Protein AF-A0A954JHW0-F1 (afdb_monomer)

Radius of gyration: 17.19 Å; Cα contacts (8 Å, |Δi|>4): 299; chains: 1; bounding box: 39×30×47 Å

Sequence (145 aa):
MSNDGGRVVCDEITRYRFERVPEGLRLRIDAEYRSDDRDFYFGDQEESGLAVRVASPIRVQGGNGTILNNRGERNGAEVWGKQADWFDYFGTID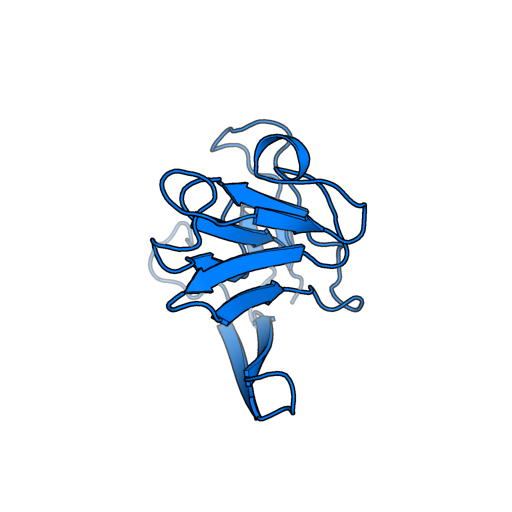GRQVGIMIAPDPNNPRPSWLHARDYGVVVTNPFPKQPREQREPYIKTRVKR

Mean predicted aligned error: 5.59 Å

Solvent-accessible surface area (backbone atoms only — not comparable to full-atom values): 8647 Å² total; per-residue (Å²): 131,51,98,78,79,77,59,88,69,60,52,77,52,75,47,80,45,81,42,85,50,99,92,47,79,46,77,48,77,48,78,46,78,48,28,98,85,44,65,45,64,46,71,40,53,84,81,37,72,52,70,50,72,60,61,66,57,37,8,47,53,90,34,62,21,45,38,40,35,77,83,72,37,49,38,30,90,58,36,43,76,35,72,56,69,29,38,35,44,29,23,54,57,96,90,37,81,48,68,51,74,52,61,70,65,88,85,47,99,43,83,35,33,29,42,43,41,38,82,24,43,38,25,47,14,58,56,71,80,61,97,55,103,58,90,69,85,54,57,67,50,73,45,76,92

Secondary structure (DSSP, 8-state):
--TTSSS---EEEEEEEEEEETTEEEEEEEEEEE-SS--EEEE--TT-SEEEE--GGG-TTTSS-EEEETT--BHHHHHTT-B-S-EEEEEEETTEEEEEEE---TTSSS--EEEEETTTEEEEE-SPPPSSS-SSSPPEEEE--

Foldseek 3Di:
DPPVPPDDQWDKDWDWDWDQDPVGIDIDIDIDIGDPPWKDKDQFDQQADDKDFDDQQQFLPNHFKWKAFPVRFIAQVGQAFAFGQKMWIWGDDPNDIDIDIDGDDPPQPAGWGWHGHSRGMIHTGSDDDDPDNDPPDGDIDMDGD

Structure (mmCIF, N/CA/C/O backbone):
data_AF-A0A954JHW0-F1
#
_entry.id   AF-A0A954JHW0-F1
#
loop_
_atom_site.group_PDB
_atom_site.id
_atom_site.type_symbol
_atom_site.label_atom_id
_atom_site.label_alt_id
_atom_site.label_comp_id
_atom_site.label_asym_id
_atom_site.label_entity_id
_atom_site.label_seq_id
_atom_site.pdbx_PDB_ins_code
_atom_site.Cartn_x
_atom_site.Cartn_y
_atom_site.Cartn_z
_atom_site.occupancy
_atom_site.B_iso_or_equiv
_atom_site.auth_seq_id
_atom_site.auth_comp_id
_atom_site.auth_asym_id
_atom_site.auth_atom_id
_atom_site.pdbx_PDB_model_num
ATOM 1 N N . MET A 1 1 ? 7.439 5.159 -21.232 1.00 52.12 1 MET A N 1
ATOM 2 C CA . MET A 1 1 ? 7.093 5.363 -22.655 1.00 52.12 1 MET A CA 1
ATOM 3 C C . MET A 1 1 ? 8.312 5.043 -23.490 1.00 52.12 1 MET A C 1
ATOM 5 O O . MET A 1 1 ? 9.415 5.343 -23.043 1.00 52.12 1 MET A O 1
ATOM 9 N N . SER A 1 2 ? 8.143 4.393 -24.640 1.00 58.66 2 SER A N 1
ATOM 10 C CA . SER A 1 2 ? 9.237 4.293 -25.600 1.00 58.66 2 SER A CA 1
ATOM 11 C C . SER A 1 2 ? 9.521 5.693 -26.157 1.00 58.66 2 SER A C 1
ATOM 13 O O . SER A 1 2 ? 8.598 6.486 -26.344 1.00 58.66 2 SER A O 1
ATOM 15 N N . ASN A 1 3 ? 10.790 6.026 -26.402 1.00 61.16 3 ASN A N 1
ATOM 16 C CA . ASN A 1 3 ? 11.165 7.337 -26.956 1.00 61.16 3 ASN A CA 1
ATOM 17 C C . ASN A 1 3 ? 10.574 7.588 -28.361 1.00 61.16 3 ASN A C 1
ATOM 19 O O . ASN A 1 3 ? 10.621 8.712 -28.846 1.00 61.16 3 ASN A O 1
ATOM 23 N N . ASP A 1 4 ? 10.028 6.552 -29.003 1.00 63.31 4 ASP A N 1
ATOM 24 C CA . ASP A 1 4 ? 9.418 6.572 -30.334 1.00 63.31 4 ASP A CA 1
ATOM 25 C C . ASP A 1 4 ? 7.872 6.527 -30.316 1.00 63.31 4 ASP A C 1
ATOM 27 O O . ASP A 1 4 ? 7.255 6.527 -31.377 1.00 63.31 4 ASP A O 1
ATOM 31 N N . GLY A 1 5 ? 7.229 6.497 -29.138 1.00 60.88 5 GLY A N 1
ATOM 32 C CA . GLY A 1 5 ? 5.777 6.671 -28.960 1.00 60.88 5 GLY A CA 1
ATOM 33 C C . GLY A 1 5 ? 4.858 5.572 -29.518 1.00 60.88 5 GLY A C 1
ATOM 34 O O . GLY A 1 5 ? 3.661 5.611 -29.247 1.00 60.88 5 GLY A O 1
ATOM 35 N N . GLY A 1 6 ? 5.381 4.597 -30.267 1.00 72.31 6 GLY A N 1
ATOM 36 C CA . GLY A 1 6 ? 4.578 3.571 -30.949 1.00 72.31 6 GLY A CA 1
ATOM 37 C C . GLY A 1 6 ? 4.941 2.125 -30.618 1.00 72.31 6 GLY A C 1
ATOM 38 O O . GLY A 1 6 ? 4.292 1.209 -31.119 1.00 72.31 6 GLY A O 1
ATOM 39 N N . ARG A 1 7 ? 5.975 1.889 -29.802 1.00 82.75 7 ARG A N 1
ATOM 40 C CA . ARG A 1 7 ? 6.479 0.538 -29.537 1.00 82.75 7 ARG A CA 1
ATOM 41 C C . ARG A 1 7 ? 6.036 0.020 -28.169 1.00 82.75 7 ARG A C 1
ATOM 43 O O . ARG A 1 7 ? 6.229 0.685 -27.152 1.00 82.75 7 ARG A O 1
ATOM 50 N N . VAL A 1 8 ? 5.519 -1.210 -28.145 1.00 88.44 8 VAL A N 1
ATOM 51 C CA . VAL A 1 8 ? 5.273 -1.960 -26.903 1.00 88.44 8 VAL A CA 1
ATOM 52 C C . VAL A 1 8 ? 6.591 -2.121 -26.138 1.00 88.44 8 VAL A C 1
ATOM 54 O O . VAL A 1 8 ? 7.609 -2.520 -26.707 1.00 88.44 8 VAL A O 1
ATOM 57 N N . VAL A 1 9 ? 6.583 -1.763 -24.852 1.00 89.19 9 VAL A N 1
ATOM 58 C CA . VAL A 1 9 ? 7.762 -1.846 -23.972 1.00 89.19 9 VAL A CA 1
ATOM 59 C C . VAL A 1 9 ? 7.809 -3.199 -23.260 1.00 89.19 9 VAL A C 1
ATOM 61 O O . VAL A 1 9 ? 8.843 -3.868 -23.268 1.00 89.19 9 VAL A O 1
ATOM 64 N N . CYS A 1 10 ? 6.684 -3.597 -22.670 1.00 92.12 10 CYS A N 1
ATOM 65 C CA . CYS A 1 10 ? 6.479 -4.868 -21.989 1.00 92.12 10 CYS A CA 1
ATOM 66 C C . CYS A 1 10 ? 4.988 -5.224 -22.010 1.00 92.12 10 CYS A C 1
ATOM 68 O O . CYS A 1 10 ? 4.145 -4.330 -22.124 1.00 92.12 10 CYS A O 1
ATOM 70 N N . ASP A 1 11 ? 4.688 -6.503 -21.831 1.00 93.00 11 ASP A N 1
ATOM 71 C CA . ASP A 1 11 ? 3.353 -6.994 -21.513 1.00 93.00 11 ASP A CA 1
ATOM 72 C C . ASP A 1 11 ? 3.189 -7.090 -19.995 1.00 93.00 11 ASP A C 1
ATOM 74 O O . ASP A 1 11 ? 4.122 -7.477 -19.282 1.00 93.00 11 ASP A O 1
ATOM 78 N N . GLU A 1 12 ? 1.992 -6.766 -19.512 1.00 93.50 12 GLU A N 1
ATOM 79 C CA . GLU A 1 12 ? 1.564 -7.025 -18.140 1.00 93.50 12 GLU A CA 1
ATOM 80 C C . GLU A 1 12 ? 0.497 -8.122 -18.142 1.00 93.50 12 GLU A C 1
ATOM 82 O O . GLU A 1 12 ? -0.505 -8.035 -18.854 1.00 93.50 12 GLU A O 1
ATOM 87 N N . ILE A 1 13 ? 0.695 -9.146 -17.313 1.00 94.75 13 ILE A N 1
ATOM 88 C CA . ILE A 1 13 ? -0.327 -10.142 -17.000 1.00 94.75 13 ILE A CA 1
ATOM 89 C C . ILE A 1 13 ? -0.669 -10.009 -15.522 1.00 94.75 13 ILE A C 1
ATOM 91 O O . ILE A 1 13 ? 0.106 -10.417 -14.656 1.00 94.75 13 ILE A O 1
ATOM 95 N N . THR A 1 14 ? -1.862 -9.492 -15.242 1.00 95.44 14 THR A N 1
ATOM 96 C CA . THR A 1 14 ? -2.378 -9.355 -13.876 1.00 95.44 14 THR A CA 1
ATOM 97 C C . THR A 1 14 ? -3.466 -10.387 -13.616 1.00 95.44 14 THR A C 1
ATOM 99 O O . THR A 1 14 ? -4.444 -10.494 -14.360 1.00 95.44 14 THR A O 1
ATOM 102 N N . ARG A 1 15 ? -3.317 -11.161 -12.543 1.00 96.94 15 ARG A N 1
ATOM 103 C CA . ARG A 1 15 ? -4.291 -12.164 -12.102 1.00 96.94 15 ARG A CA 1
ATOM 104 C C . ARG A 1 15 ? -4.933 -11.693 -10.806 1.00 96.94 15 ARG A C 1
ATOM 106 O O . ARG A 1 15 ? -4.240 -11.395 -9.840 1.00 96.94 15 ARG A O 1
ATOM 113 N N . TYR A 1 16 ? -6.262 -11.669 -10.787 1.00 96.25 16 TYR A N 1
ATOM 114 C CA . TYR A 1 16 ? -7.055 -11.322 -9.611 1.00 96.25 16 TYR A CA 1
ATOM 115 C C . TYR A 1 16 ? -7.788 -12.560 -9.112 1.00 96.25 16 TYR A C 1
ATOM 117 O O 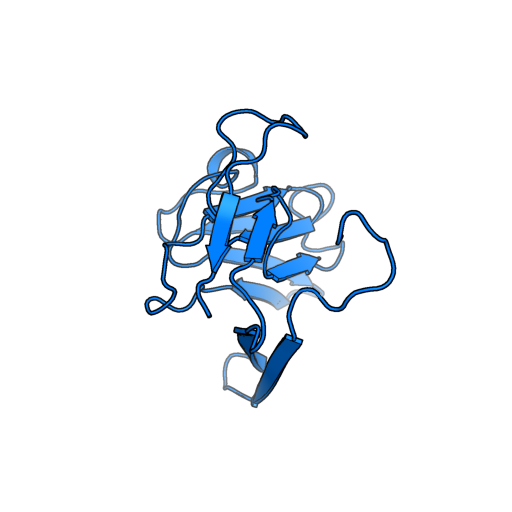. TYR A 1 16 ? -8.484 -13.230 -9.878 1.00 96.25 16 TYR A O 1
ATOM 125 N N . ARG A 1 17 ? -7.666 -12.855 -7.820 1.00 97.50 17 ARG A N 1
ATOM 126 C CA . ARG A 1 17 ? -8.399 -13.941 -7.168 1.00 97.50 17 ARG A CA 1
ATOM 127 C C . ARG A 1 17 ? -9.182 -13.399 -5.985 1.00 97.50 17 ARG A C 1
ATOM 129 O O . ARG A 1 17 ? -8.605 -12.816 -5.073 1.00 97.50 17 ARG A O 1
ATOM 136 N N . PHE A 1 18 ? -10.484 -13.653 -6.003 1.00 96.94 18 PHE A N 1
ATOM 137 C CA . PHE A 1 18 ? -11.425 -13.250 -4.967 1.00 96.94 18 PHE A CA 1
ATOM 138 C C . PHE A 1 18 ? -11.861 -14.480 -4.177 1.00 96.94 18 PHE A C 1
ATOM 140 O O . PHE A 1 18 ? -12.378 -15.439 -4.750 1.00 96.94 18 PHE A O 1
ATOM 147 N N . GLU A 1 19 ? -11.654 -14.459 -2.866 1.00 97.88 19 GLU A N 1
ATOM 148 C CA . GLU A 1 19 ? -11.989 -15.566 -1.971 1.00 97.88 19 GLU A CA 1
ATOM 149 C C . GLU A 1 19 ? -12.775 -15.030 -0.777 1.00 97.88 19 GLU A C 1
ATOM 151 O O . GLU A 1 19 ? -12.330 -14.112 -0.085 1.00 97.88 19 GLU A O 1
ATOM 156 N N . ARG A 1 20 ? -13.948 -15.610 -0.506 1.00 97.31 20 ARG A N 1
ATOM 157 C CA . ARG A 1 20 ? -14.668 -15.324 0.735 1.00 97.31 20 ARG A CA 1
ATOM 158 C C . ARG A 1 20 ? -13.995 -16.078 1.876 1.00 97.31 20 ARG A C 1
ATOM 160 O O . ARG A 1 20 ? -13.803 -17.287 1.786 1.00 97.31 20 ARG A O 1
ATOM 167 N N . VAL A 1 21 ? -13.669 -15.367 2.944 1.00 96.00 21 VAL A N 1
ATOM 168 C CA . VAL A 1 21 ? -13.068 -15.906 4.170 1.00 96.00 21 VAL A CA 1
ATOM 169 C C . VAL A 1 21 ? -13.924 -15.482 5.370 1.00 96.00 21 VAL A C 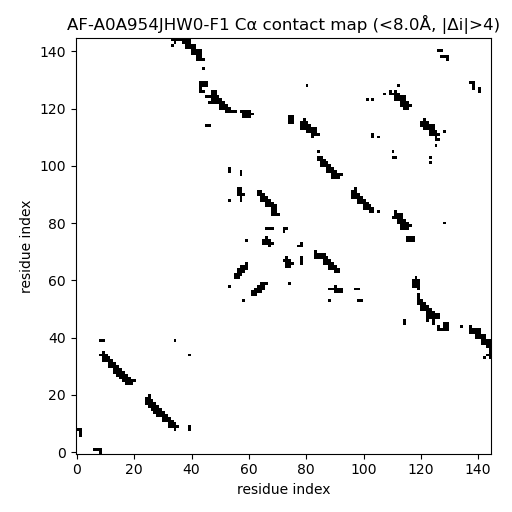1
ATOM 171 O O . VAL A 1 21 ? -14.748 -14.576 5.213 1.00 96.00 21 VAL A O 1
ATOM 174 N N . PRO A 1 22 ? -13.810 -16.124 6.546 1.00 94.88 22 PRO A N 1
ATOM 175 C CA . PRO A 1 22 ? -14.635 -15.768 7.705 1.00 94.88 22 PRO A CA 1
ATOM 176 C C . PRO A 1 22 ? -14.565 -14.278 8.075 1.00 94.88 22 PRO A C 1
ATOM 178 O O . PRO A 1 22 ? -15.573 -13.693 8.464 1.00 94.88 22 PRO A O 1
ATOM 181 N N . GLU A 1 23 ? -13.404 -13.656 7.880 1.00 90.31 23 GLU A N 1
ATOM 182 C CA . GLU A 1 23 ? -13.118 -12.261 8.223 1.00 90.31 23 GLU A CA 1
ATOM 183 C C . GLU A 1 23 ? -13.548 -11.260 7.134 1.00 90.31 23 GLU A C 1
ATOM 185 O O . GLU A 1 23 ? -13.527 -10.055 7.369 1.00 90.31 23 GLU A O 1
ATOM 190 N N . GLY A 1 24 ? -13.944 -11.724 5.939 1.00 94.12 24 GLY A N 1
ATOM 191 C CA . GLY A 1 24 ? -14.359 -10.848 4.841 1.00 94.12 24 GLY A CA 1
ATOM 192 C C . GLY A 1 24 ? -14.026 -11.375 3.444 1.00 94.12 24 GLY A C 1
ATOM 193 O O . GLY A 1 24 ? -14.254 -12.540 3.115 1.00 94.12 24 GLY A O 1
ATOM 194 N N . LEU A 1 25 ? -13.525 -10.485 2.586 1.00 96.19 25 LEU A N 1
ATOM 195 C CA . LEU A 1 25 ? -13.106 -10.797 1.221 1.00 96.19 25 LEU A CA 1
ATOM 196 C C . LEU A 1 25 ? -11.586 -10.702 1.127 1.00 96.19 25 LEU A C 1
ATOM 198 O O . LEU A 1 25 ? -11.007 -9.649 1.380 1.00 96.19 25 LEU A O 1
ATOM 202 N N . ARG A 1 26 ? -10.946 -11.793 0.721 1.00 96.38 26 ARG A N 1
ATOM 203 C CA . ARG A 1 26 ? -9.524 -11.818 0.402 1.00 96.38 26 ARG A CA 1
ATOM 204 C C . ARG A 1 26 ? -9.352 -11.618 -1.096 1.00 96.38 26 ARG A C 1
ATOM 206 O O . ARG A 1 26 ? -9.879 -12.396 -1.890 1.00 96.38 26 ARG A O 1
ATOM 213 N N . LEU A 1 27 ? -8.605 -10.583 -1.464 1.00 95.38 27 LEU A N 1
ATOM 214 C CA . LEU A 1 27 ? -8.180 -10.319 -2.833 1.00 95.38 27 LEU A CA 1
ATOM 215 C C . LEU A 1 27 ? -6.685 -10.616 -2.945 1.00 95.38 27 LEU A C 1
ATOM 217 O O . LEU A 1 27 ? -5.885 -9.987 -2.259 1.00 95.38 27 LEU A O 1
ATOM 221 N N . ARG A 1 28 ? -6.310 -11.566 -3.804 1.00 95.38 28 ARG A N 1
ATOM 222 C CA . ARG A 1 28 ? -4.916 -11.758 -4.228 1.00 95.38 28 ARG A CA 1
ATOM 223 C C . ARG A 1 28 ? -4.724 -11.148 -5.609 1.00 95.38 28 ARG A C 1
ATOM 225 O O . ARG A 1 28 ? -5.577 -11.339 -6.479 1.00 95.38 28 ARG A O 1
ATOM 232 N N . ILE A 1 29 ? -3.627 -10.417 -5.778 1.00 94.38 29 ILE A N 1
ATOM 233 C CA . ILE A 1 29 ? -3.248 -9.757 -7.026 1.00 94.38 29 ILE A CA 1
ATOM 234 C C . ILE A 1 29 ? -1.822 -10.186 -7.347 1.00 94.38 29 ILE A C 1
ATOM 236 O O . ILE A 1 29 ? -0.909 -9.865 -6.592 1.00 94.38 29 ILE A O 1
ATOM 240 N N . ASP A 1 30 ? -1.649 -10.873 -8.471 1.00 94.50 30 ASP A N 1
ATOM 241 C CA . ASP A 1 30 ? -0.344 -11.279 -8.988 1.00 94.50 30 ASP A CA 1
ATOM 242 C C . ASP A 1 30 ? -0.105 -10.552 -10.313 1.00 94.50 30 ASP A C 1
ATOM 244 O O . ASP A 1 30 ? -0.843 -10.780 -11.274 1.00 94.50 30 ASP A O 1
ATOM 248 N N . ALA A 1 31 ? 0.897 -9.674 -10.367 1.00 92.62 31 ALA A N 1
ATOM 249 C CA . ALA A 1 31 ? 1.257 -8.921 -11.568 1.00 92.62 31 ALA A CA 1
ATOM 250 C C . ALA A 1 31 ? 2.624 -9.372 -12.095 1.00 92.62 31 ALA A C 1
ATOM 252 O O . ALA A 1 31 ? 3.623 -9.350 -11.375 1.00 92.62 31 ALA A O 1
ATOM 253 N N . GLU A 1 32 ? 2.664 -9.776 -13.360 1.00 92.06 32 GLU A N 1
ATOM 254 C CA . GLU A 1 32 ? 3.871 -10.196 -14.068 1.00 92.06 32 GLU A CA 1
ATOM 255 C C . GLU A 1 32 ? 4.137 -9.229 -15.222 1.00 92.06 32 GLU A C 1
ATOM 257 O O . GLU A 1 32 ? 3.268 -9.027 -16.069 1.00 92.06 32 GLU A O 1
ATOM 262 N N . TYR A 1 33 ? 5.344 -8.663 -15.270 1.00 91.62 33 TYR A N 1
ATOM 263 C CA . TYR A 1 33 ? 5.789 -7.787 -16.353 1.00 91.62 33 TYR A CA 1
ATOM 264 C C . TYR A 1 33 ? 6.917 -8.461 -17.122 1.00 91.62 33 TYR A C 1
ATOM 266 O O . TYR A 1 33 ? 7.936 -8.820 -16.527 1.00 91.62 33 TYR A O 1
ATOM 274 N N . ARG A 1 34 ? 6.773 -8.597 -18.440 1.00 92.50 34 ARG A N 1
ATOM 275 C CA . ARG A 1 34 ? 7.767 -9.278 -19.282 1.00 92.50 34 ARG A CA 1
ATOM 276 C C . ARG A 1 34 ? 7.915 -8.631 -20.650 1.00 92.50 34 ARG A C 1
ATOM 278 O O . ARG A 1 34 ? 7.022 -7.934 -21.119 1.00 92.50 34 ARG A O 1
ATOM 285 N N . SER A 1 35 ? 9.046 -8.872 -21.299 1.00 92.44 35 SER A N 1
ATOM 286 C CA . SER A 1 35 ? 9.289 -8.427 -22.669 1.00 92.44 35 SER A CA 1
ATOM 287 C C . SER A 1 35 ? 10.105 -9.477 -23.404 1.00 92.44 35 SER A C 1
ATOM 289 O O . SER A 1 35 ? 11.228 -9.774 -23.008 1.00 92.44 35 SER A O 1
ATOM 291 N N . ASP A 1 36 ? 9.558 -10.010 -24.493 1.00 88.44 36 ASP A N 1
ATOM 292 C CA . ASP A 1 36 ? 10.239 -11.009 -25.324 1.00 88.44 36 ASP A CA 1
ATOM 293 C C . ASP A 1 36 ? 11.259 -10.382 -26.286 1.00 88.44 36 ASP A C 1
ATOM 295 O O . ASP A 1 36 ? 11.972 -11.091 -26.990 1.00 88.44 36 ASP A O 1
ATOM 299 N N . ASP A 1 37 ? 11.359 -9.056 -26.328 1.00 87.38 37 ASP A N 1
ATOM 300 C CA . ASP A 1 37 ? 12.201 -8.346 -27.290 1.00 87.38 37 ASP A CA 1
ATOM 301 C C . ASP A 1 37 ? 13.494 -7.818 -26.669 1.00 87.38 37 ASP A C 1
ATOM 303 O O . ASP A 1 37 ? 14.537 -7.777 -27.328 1.00 87.38 37 ASP A O 1
ATOM 307 N N . ARG A 1 38 ? 13.422 -7.314 -25.432 1.00 86.75 38 ARG A N 1
ATOM 308 C CA . ARG A 1 38 ? 14.487 -6.510 -24.824 1.00 86.75 38 ARG A CA 1
ATOM 309 C C . ARG A 1 38 ? 14.301 -6.340 -23.327 1.00 86.75 38 ARG A C 1
ATOM 311 O O . ARG A 1 38 ? 13.189 -6.354 -22.817 1.00 86.75 38 ARG A O 1
ATOM 318 N N . ASP A 1 39 ? 15.399 -6.016 -22.662 1.00 91.69 39 ASP A N 1
ATOM 319 C CA . ASP A 1 39 ? 15.345 -5.452 -21.322 1.00 91.69 39 ASP A CA 1
ATOM 320 C C . ASP A 1 39 ? 14.572 -4.127 -21.315 1.00 91.69 39 ASP A C 1
ATOM 322 O O . ASP A 1 39 ? 14.670 -3.309 -22.238 1.00 91.69 39 ASP A O 1
ATOM 326 N N . PHE A 1 40 ? 13.876 -3.874 -20.215 1.00 90.56 40 PHE A N 1
ATOM 327 C CA . PHE A 1 40 ? 13.200 -2.611 -19.954 1.00 90.56 40 PHE A CA 1
ATOM 328 C C . PHE A 1 40 ? 13.421 -2.184 -18.504 1.00 90.56 40 PHE A C 1
ATOM 330 O O . PHE A 1 40 ? 14.116 -2.851 -17.734 1.00 90.56 40 PHE A O 1
ATOM 337 N N . TYR A 1 41 ? 12.890 -1.024 -18.129 1.00 88.06 41 TYR A N 1
ATOM 338 C CA . TYR A 1 41 ? 12.931 -0.585 -16.745 1.00 88.06 41 TYR A CA 1
ATOM 339 C C . TYR A 1 41 ? 11.687 0.202 -16.356 1.00 88.06 41 TYR A C 1
ATOM 341 O O . TYR A 1 41 ? 11.110 0.916 -17.178 1.00 88.06 41 TYR A O 1
ATOM 349 N N . PHE A 1 42 ? 11.335 0.118 -15.078 1.00 85.75 42 PHE A N 1
ATOM 350 C CA . PHE A 1 42 ? 10.428 1.064 -14.443 1.00 85.75 42 PHE A CA 1
ATOM 351 C C . PHE A 1 42 ? 11.223 2.270 -13.946 1.00 85.75 42 PHE A C 1
ATOM 353 O O . PHE A 1 42 ? 12.324 2.120 -13.411 1.00 85.75 42 PHE A O 1
ATOM 360 N N . GLY A 1 43 ? 10.695 3.471 -14.191 1.00 79.94 43 GLY A N 1
ATOM 361 C CA . GLY A 1 43 ? 11.132 4.672 -13.488 1.00 79.94 43 GLY A CA 1
ATOM 362 C C . GLY A 1 43 ? 10.357 4.731 -12.184 1.00 79.94 43 GLY A C 1
ATOM 363 O O . GLY A 1 43 ? 9.150 4.955 -12.219 1.00 79.94 43 GLY A O 1
ATOM 364 N N . ASP A 1 44 ? 11.023 4.452 -11.070 1.00 70.50 44 ASP A N 1
ATOM 365 C CA . ASP A 1 44 ? 10.334 4.198 -9.807 1.00 70.50 44 ASP A CA 1
ATOM 366 C C . ASP A 1 44 ? 9.651 5.492 -9.308 1.00 70.50 44 ASP A C 1
ATOM 368 O O . ASP A 1 44 ? 10.304 6.526 -9.159 1.00 70.50 44 ASP A O 1
ATOM 372 N N . GLN A 1 45 ? 8.338 5.467 -9.067 1.00 72.50 45 GLN A N 1
ATOM 373 C CA . GLN A 1 45 ? 7.569 6.607 -8.531 1.00 72.50 45 GLN A CA 1
ATOM 374 C C . GLN A 1 45 ? 6.908 6.240 -7.209 1.00 72.50 45 GLN A C 1
ATOM 376 O O . GLN A 1 45 ? 6.712 5.055 -6.947 1.00 72.50 45 GLN A O 1
ATOM 381 N N . GLU A 1 46 ? 6.533 7.237 -6.399 1.00 68.31 46 GLU A N 1
ATOM 382 C CA . GLU A 1 46 ? 5.949 6.996 -5.074 1.00 68.31 46 GLU A CA 1
ATOM 383 C C . GLU A 1 46 ? 4.665 6.157 -5.133 1.00 68.31 46 GLU A C 1
ATOM 385 O O . GLU A 1 46 ? 4.518 5.223 -4.345 1.00 68.31 46 GLU A O 1
ATOM 390 N N . GLU A 1 47 ? 3.800 6.395 -6.124 1.00 71.06 47 GLU A N 1
ATOM 391 C CA . GLU A 1 47 ? 2.522 5.686 -6.272 1.00 71.06 47 GLU A CA 1
ATOM 392 C C . GLU A 1 47 ? 2.575 4.427 -7.163 1.00 71.06 47 GLU A C 1
ATOM 394 O O . GLU A 1 47 ? 1.569 4.039 -7.757 1.00 71.06 47 GLU A O 1
ATOM 399 N N . SER A 1 48 ? 3.735 3.777 -7.289 1.00 77.69 48 SER A N 1
ATOM 400 C CA . SER A 1 48 ? 3.856 2.543 -8.084 1.00 77.69 48 SER A CA 1
ATOM 401 C C . SER A 1 48 ? 3.393 1.311 -7.291 1.00 77.69 48 SER A C 1
ATOM 403 O O . SER A 1 48 ? 3.557 1.258 -6.075 1.00 77.69 48 SER A O 1
ATOM 405 N N . GLY A 1 49 ? 2.845 0.295 -7.966 1.00 84.31 49 GLY A N 1
ATOM 406 C CA . GLY A 1 49 ? 2.346 -0.930 -7.326 1.00 84.31 49 GLY A CA 1
ATOM 407 C C . GLY A 1 49 ? 0.843 -0.895 -7.032 1.00 84.31 49 GLY A C 1
ATOM 408 O O . GLY A 1 49 ? 0.054 -0.476 -7.877 1.00 84.31 49 GLY A O 1
ATOM 409 N N . LEU A 1 50 ? 0.434 -1.368 -5.850 1.00 89.06 50 LEU A N 1
ATOM 410 C CA . LEU A 1 50 ? -0.979 -1.418 -5.456 1.00 89.06 50 LEU A CA 1
ATOM 411 C C . LEU A 1 50 ? -1.361 -0.162 -4.675 1.00 89.06 50 LEU A C 1
ATOM 413 O O . LEU A 1 50 ? -0.911 0.011 -3.546 1.00 89.06 50 LEU A O 1
ATOM 417 N N . ALA A 1 51 ? -2.244 0.660 -5.241 1.00 89.62 51 ALA A N 1
ATOM 418 C CA . ALA A 1 51 ? -2.836 1.814 -4.572 1.00 89.62 51 ALA A CA 1
ATOM 419 C C . ALA A 1 51 ? -4.319 1.570 -4.263 1.00 89.62 51 ALA A C 1
ATOM 421 O O . ALA A 1 51 ? -5.100 1.213 -5.147 1.00 89.62 51 ALA A O 1
ATOM 422 N N . VAL A 1 52 ? -4.725 1.805 -3.016 1.00 91.44 52 VAL A N 1
ATOM 423 C CA . VAL A 1 52 ? -6.115 1.676 -2.566 1.00 91.44 52 VAL A CA 1
ATOM 424 C C . VAL A 1 52 ? -6.573 2.959 -1.880 1.00 91.44 52 VAL A C 1
ATOM 426 O O . VAL A 1 52 ? -5.806 3.647 -1.200 1.00 91.44 52 VAL A O 1
ATOM 429 N N . ARG A 1 53 ? -7.858 3.281 -2.055 1.00 93.81 53 ARG A N 1
ATOM 430 C CA . ARG A 1 53 ? -8.545 4.321 -1.291 1.00 93.81 53 ARG A CA 1
ATOM 431 C C . ARG A 1 53 ? -9.590 3.722 -0.369 1.00 93.81 53 ARG A C 1
ATOM 433 O O . ARG A 1 53 ? -10.394 2.897 -0.793 1.00 93.81 53 ARG A O 1
ATOM 440 N N . VAL A 1 54 ? -9.610 4.202 0.869 1.00 95.56 54 VAL A N 1
ATOM 441 C CA . VAL A 1 54 ? -10.642 3.845 1.845 1.00 95.56 54 VAL A CA 1
ATOM 442 C C . VAL A 1 54 ? -11.844 4.786 1.765 1.00 95.56 54 VAL A C 1
ATOM 444 O O . VAL A 1 54 ? -11.748 5.929 1.295 1.00 95.56 54 VAL A O 1
ATOM 447 N N . ALA A 1 55 ? -12.992 4.305 2.244 1.00 95.94 55 ALA A N 1
ATOM 448 C CA . ALA A 1 55 ? -14.207 5.104 2.345 1.00 95.94 55 ALA A CA 1
ATOM 449 C C . ALA A 1 55 ? -14.000 6.315 3.273 1.00 95.94 55 ALA A C 1
ATOM 451 O O . ALA A 1 55 ? -13.297 6.226 4.278 1.00 95.94 55 ALA A O 1
ATOM 452 N N . SER A 1 56 ? -14.638 7.447 2.955 1.00 97.12 56 SER A N 1
ATOM 453 C CA . SER A 1 56 ? -14.474 8.703 3.706 1.00 97.12 56 SER A CA 1
ATOM 454 C C . SER A 1 56 ? -14.662 8.583 5.227 1.00 97.12 56 SER A C 1
ATOM 456 O O . SER A 1 56 ? -13.834 9.149 5.937 1.00 97.12 56 SER A O 1
ATOM 458 N N . PRO A 1 57 ? -15.662 7.838 5.751 1.00 97.62 57 PRO A N 1
ATOM 459 C CA . PRO A 1 57 ? -15.872 7.733 7.198 1.00 97.62 57 PRO A CA 1
ATOM 460 C C . PRO A 1 57 ? -14.702 7.109 7.966 1.00 97.62 57 PRO A C 1
ATOM 462 O O . PRO A 1 57 ? -14.507 7.433 9.132 1.00 97.62 57 PRO A O 1
ATOM 465 N N . ILE A 1 58 ? -13.912 6.251 7.313 1.00 97.75 58 ILE A N 1
ATOM 466 C CA . ILE A 1 58 ? -12.776 5.551 7.931 1.00 97.75 58 ILE A CA 1
ATOM 467 C C . ILE A 1 58 ? -11.427 6.153 7.540 1.00 97.75 58 ILE A C 1
ATOM 469 O O . ILE A 1 58 ? -10.401 5.499 7.674 1.00 97.75 58 ILE A O 1
ATOM 473 N N . ARG A 1 59 ? -11.398 7.392 7.043 1.00 97.94 59 ARG A N 1
ATOM 474 C CA . ARG A 1 59 ? -10.140 8.134 6.903 1.00 97.94 59 ARG A CA 1
ATOM 475 C C . ARG A 1 59 ? -9.634 8.560 8.280 1.00 97.94 59 ARG A C 1
ATOM 477 O O . ARG A 1 59 ? -10.438 8.847 9.163 1.00 97.94 59 ARG A O 1
ATOM 484 N N . VAL A 1 60 ? -8.318 8.661 8.446 1.00 97.62 60 VAL A N 1
ATOM 485 C CA . VAL A 1 60 ? -7.697 9.303 9.616 1.00 97.62 60 VAL A CA 1
ATOM 486 C C . VAL A 1 60 ? -8.098 10.778 9.643 1.00 97.62 60 VAL A C 1
ATOM 488 O O . VAL A 1 60 ? -8.635 11.276 10.628 1.00 97.62 60 VAL A O 1
ATOM 491 N N . GLN A 1 61 ? -7.900 11.484 8.528 1.00 97.56 61 GLN A N 1
ATOM 492 C CA . GLN A 1 61 ? -8.301 12.877 8.395 1.00 97.56 61 GLN A CA 1
ATOM 493 C C . GLN A 1 61 ? -9.783 12.976 8.020 1.00 97.56 61 GLN A C 1
ATOM 495 O O . GLN A 1 61 ? -10.192 12.560 6.934 1.00 97.56 61 GLN A O 1
ATOM 500 N N . GLY A 1 62 ? -10.576 13.594 8.897 1.00 96.38 62 GLY A N 1
ATOM 501 C CA . GLY A 1 62 ? -12.000 13.860 8.657 1.00 96.38 62 GLY A CA 1
ATOM 502 C C . GLY A 1 62 ? -12.916 12.644 8.826 1.00 96.38 62 GLY A C 1
ATOM 503 O O . GLY A 1 62 ? -14.094 12.732 8.490 1.00 96.38 62 GLY A O 1
ATOM 504 N N . GLY A 1 63 ? -12.390 11.532 9.337 1.00 97.19 63 GLY A N 1
ATOM 505 C CA . GLY A 1 63 ? -13.147 10.338 9.698 1.00 97.19 63 GLY A CA 1
ATOM 506 C C . GLY A 1 63 ? -12.769 9.842 11.093 1.00 97.19 63 GLY A C 1
ATOM 507 O O . GLY A 1 63 ? -12.259 10.596 11.920 1.00 97.19 63 GLY A O 1
ATOM 508 N N . ASN A 1 64 ? -13.035 8.564 11.353 1.00 97.94 64 ASN A N 1
ATOM 509 C CA . ASN A 1 64 ? -12.691 7.870 12.600 1.00 97.94 64 ASN A CA 1
ATOM 510 C C . ASN A 1 64 ? -11.632 6.771 12.395 1.00 97.94 64 ASN A C 1
ATOM 512 O O . ASN A 1 64 ? -11.537 5.833 13.187 1.00 97.94 64 ASN A O 1
ATOM 516 N N . GLY A 1 65 ? -10.885 6.860 11.294 1.00 97.75 65 GLY A N 1
ATOM 517 C CA . GLY A 1 65 ? -9.946 5.836 10.869 1.00 97.75 65 GLY A CA 1
ATOM 518 C C . GLY A 1 65 ? -8.622 5.838 11.619 1.00 97.75 65 GLY A C 1
ATOM 519 O O . GLY A 1 65 ? -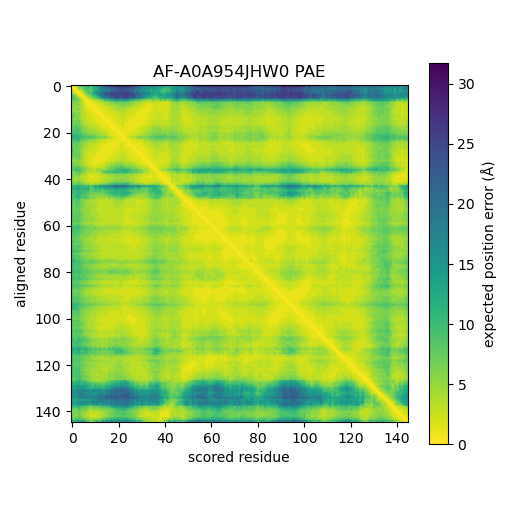8.238 6.798 12.285 1.00 97.75 65 GLY A O 1
ATOM 520 N N . THR A 1 66 ? -7.880 4.754 11.458 1.00 97.75 66 THR A N 1
ATOM 521 C CA . THR A 1 66 ? -6.507 4.582 11.927 1.00 97.75 66 THR A CA 1
ATOM 522 C C . THR A 1 66 ? -5.745 3.727 10.925 1.00 97.75 66 THR A C 1
ATOM 524 O O . THR A 1 66 ? -6.286 2.756 10.397 1.00 97.75 66 THR A O 1
ATOM 527 N N . ILE A 1 67 ? -4.481 4.077 10.685 1.00 96.50 67 ILE A N 1
ATOM 528 C CA . ILE A 1 67 ? -3.532 3.213 9.976 1.00 96.50 67 ILE A CA 1
ATOM 529 C C . ILE A 1 67 ? -2.609 2.579 11.018 1.00 96.50 67 ILE A C 1
ATOM 531 O O . ILE A 1 67 ? -2.134 3.281 11.912 1.00 96.50 67 ILE A O 1
ATOM 535 N N . LEU A 1 68 ? -2.342 1.282 10.896 1.00 96.31 68 LEU A N 1
ATOM 536 C CA . LEU A 1 68 ? -1.409 0.530 11.737 1.00 96.31 68 LEU A CA 1
ATOM 537 C C . LEU A 1 68 ? -0.567 -0.401 10.864 1.00 96.31 68 LEU A C 1
ATOM 539 O O . LEU A 1 68 ? -1.097 -0.986 9.926 1.00 96.31 68 LEU A O 1
ATOM 543 N N . ASN A 1 69 ? 0.712 -0.586 11.179 1.00 94.69 69 ASN A N 1
ATOM 544 C CA . ASN A 1 69 ? 1.542 -1.599 10.526 1.00 94.69 69 ASN A CA 1
ATOM 545 C C . ASN A 1 69 ? 2.086 -2.655 11.499 1.00 94.69 69 ASN A C 1
ATOM 547 O O . ASN A 1 69 ? 1.946 -2.541 12.720 1.00 94.69 69 ASN A O 1
ATOM 551 N N . ASN A 1 70 ? 2.755 -3.670 10.949 1.00 94.44 70 ASN A N 1
ATOM 552 C CA . ASN A 1 70 ? 3.372 -4.762 11.712 1.00 94.44 70 ASN A CA 1
ATOM 553 C C . ASN A 1 70 ? 4.415 -4.314 12.751 1.00 94.44 70 ASN A C 1
ATOM 555 O O . ASN A 1 70 ? 4.752 -5.084 13.647 1.00 94.44 70 ASN A O 1
ATOM 559 N N . ARG A 1 71 ? 4.925 -3.083 12.648 1.00 94.38 71 ARG A N 1
ATOM 560 C CA . ARG A 1 71 ? 5.935 -2.503 13.546 1.00 94.38 71 ARG A CA 1
ATOM 561 C C . ARG A 1 71 ? 5.312 -1.654 14.658 1.00 94.38 71 ARG A C 1
ATOM 563 O O . ARG A 1 71 ? 6.043 -1.093 15.468 1.00 94.38 71 ARG A O 1
ATOM 570 N N . GLY A 1 72 ? 3.981 -1.563 14.707 1.00 95.44 72 GLY A N 1
ATOM 571 C CA . GLY A 1 72 ? 3.244 -0.758 15.682 1.00 95.44 72 GLY A CA 1
ATOM 572 C C . GLY A 1 72 ? 3.163 0.731 15.341 1.00 95.44 72 GLY A C 1
ATOM 573 O O . GLY A 1 72 ? 2.634 1.497 16.142 1.00 95.44 72 GLY A O 1
ATOM 574 N N . GLU A 1 73 ? 3.660 1.137 14.170 1.00 95.31 73 GLU A N 1
ATOM 575 C CA . GLU A 1 73 ? 3.654 2.527 13.707 1.00 95.31 73 GLU A CA 1
ATOM 576 C C . GLU A 1 73 ? 2.242 2.917 13.250 1.00 95.31 73 GLU A C 1
ATOM 578 O O . GLU A 1 73 ? 1.520 2.104 12.660 1.00 95.31 73 GLU A O 1
ATOM 583 N N . ARG A 1 74 ? 1.839 4.159 13.530 1.00 95.88 74 ARG A N 1
ATOM 584 C CA . ARG A 1 74 ? 0.468 4.644 13.345 1.00 95.88 74 ARG A CA 1
ATOM 585 C C . ARG A 1 74 ? 0.365 5.871 12.448 1.00 95.88 74 ARG A C 1
ATOM 587 O O . ARG A 1 74 ? 1.112 6.837 12.587 1.00 95.88 74 ARG A O 1
ATOM 594 N N . ASN A 1 75 ? -0.668 5.868 11.603 1.00 95.06 75 ASN A N 1
ATOM 595 C CA . ASN A 1 75 ? -1.060 6.985 10.732 1.00 95.06 75 ASN A CA 1
ATOM 596 C C . ASN A 1 75 ? 0.060 7.453 9.779 1.00 95.06 75 ASN A C 1
ATOM 598 O O . ASN A 1 75 ? 1.151 6.887 9.718 1.00 95.06 75 ASN A O 1
ATOM 602 N N . GLY A 1 76 ? -0.218 8.470 8.965 1.00 90.56 76 GLY A N 1
ATOM 603 C CA . GLY A 1 76 ? 0.683 8.935 7.914 1.00 90.56 76 GLY A CA 1
ATOM 604 C C . GLY A 1 76 ? 2.044 9.389 8.439 1.00 90.56 76 GLY A C 1
ATOM 605 O O . GLY A 1 76 ? 3.059 9.083 7.820 1.00 90.56 76 GLY A O 1
ATOM 606 N N . ALA A 1 77 ? 2.079 10.058 9.595 1.00 90.88 77 ALA A N 1
ATOM 607 C CA . ALA A 1 77 ? 3.315 10.583 10.176 1.00 90.88 77 ALA A CA 1
ATOM 608 C C . ALA A 1 77 ? 4.343 9.489 10.502 1.00 90.88 77 ALA A C 1
ATOM 610 O O . ALA A 1 77 ? 5.538 9.686 10.282 1.00 90.88 77 ALA A O 1
ATOM 611 N N . GLU A 1 78 ? 3.897 8.333 11.002 1.00 92.88 78 GLU A N 1
ATOM 612 C CA . GLU A 1 78 ? 4.811 7.254 11.371 1.00 92.88 78 GLU A CA 1
ATOM 613 C C . GLU A 1 78 ? 4.953 6.195 10.282 1.00 92.88 78 GLU A C 1
ATOM 615 O O . GLU A 1 78 ? 5.996 5.555 10.233 1.00 92.88 78 GLU A O 1
ATOM 620 N N . VAL A 1 79 ? 3.956 5.996 9.417 1.00 88.69 79 VAL A N 1
ATOM 621 C CA . VAL A 1 79 ? 3.972 4.923 8.406 1.00 88.69 79 VAL A CA 1
ATOM 622 C C . VAL A 1 79 ? 4.592 5.377 7.082 1.00 88.69 79 VAL A C 1
ATOM 624 O O . VAL A 1 79 ? 5.126 4.551 6.338 1.00 88.69 79 VAL A O 1
ATOM 627 N N . TRP A 1 80 ? 4.540 6.671 6.750 1.00 87.94 80 TRP A N 1
ATOM 628 C CA . TRP A 1 80 ? 4.929 7.124 5.417 1.00 87.94 80 TRP A CA 1
ATOM 629 C C . TRP A 1 80 ? 6.393 6.834 5.079 1.00 87.94 80 TRP A C 1
ATOM 631 O O . TRP A 1 80 ? 7.326 7.236 5.775 1.00 87.94 80 TRP A O 1
ATOM 641 N N . GLY A 1 81 ? 6.592 6.182 3.933 1.00 82.56 81 GLY A N 1
ATOM 642 C CA . GLY A 1 81 ? 7.903 5.962 3.352 1.00 82.56 81 GLY A CA 1
ATOM 643 C C . GLY A 1 81 ? 8.719 4.877 4.047 1.00 82.56 81 GLY A C 1
ATOM 644 O O . GLY A 1 81 ? 9.922 4.814 3.780 1.00 82.56 81 GLY A O 1
ATOM 645 N N . LYS A 1 82 ? 8.103 4.077 4.928 1.00 85.00 82 LYS A N 1
ATOM 646 C CA . LYS A 1 82 ? 8.739 2.986 5.673 1.00 85.00 82 LYS A CA 1
ATOM 647 C C . LYS A 1 82 ? 8.373 1.619 5.099 1.00 85.00 82 LYS A C 1
ATOM 649 O O . LYS A 1 82 ? 7.327 1.447 4.479 1.00 85.00 82 LYS A O 1
ATOM 654 N N . GLN A 1 83 ? 9.254 0.648 5.311 1.00 89.19 83 GLN A N 1
ATOM 655 C CA . GLN A 1 83 ? 8.992 -0.757 5.001 1.00 89.19 83 GLN A CA 1
ATOM 656 C C . GLN A 1 83 ? 8.220 -1.418 6.142 1.00 89.19 83 GLN A C 1
ATOM 658 O O . GLN A 1 83 ? 8.484 -1.148 7.316 1.00 89.19 83 GLN A O 1
ATOM 663 N N . ALA A 1 84 ? 7.283 -2.283 5.776 1.00 89.25 84 ALA A N 1
ATOM 664 C CA . ALA A 1 84 ? 6.464 -3.059 6.692 1.00 89.25 84 ALA A CA 1
ATOM 665 C C . ALA A 1 84 ? 5.903 -4.288 5.966 1.00 89.25 84 ALA A C 1
ATOM 667 O O . ALA A 1 84 ? 5.627 -4.230 4.766 1.00 89.25 84 ALA A O 1
ATOM 668 N N . ASP A 1 85 ? 5.713 -5.379 6.707 1.00 91.94 85 ASP A N 1
ATOM 669 C CA . ASP A 1 85 ? 5.225 -6.658 6.165 1.00 91.94 85 ASP A CA 1
ATOM 670 C C . ASP A 1 85 ? 3.723 -6.616 5.876 1.00 91.94 85 ASP A C 1
ATOM 672 O O . ASP A 1 85 ? 3.205 -7.386 5.074 1.00 91.94 85 ASP A O 1
ATOM 676 N N . TRP A 1 86 ? 3.010 -5.722 6.557 1.00 93.00 86 TRP A N 1
ATOM 677 C CA . TRP A 1 86 ? 1.608 -5.429 6.316 1.00 93.00 86 TRP A CA 1
ATOM 678 C C . TRP A 1 86 ? 1.241 -4.084 6.934 1.00 93.00 86 TRP A C 1
ATOM 680 O O . TRP A 1 86 ? 1.895 -3.606 7.868 1.00 93.00 86 TRP A O 1
ATOM 690 N N . PHE A 1 87 ? 0.150 -3.506 6.447 1.00 92.81 87 PHE A N 1
ATOM 691 C CA . PHE A 1 87 ? -0.586 -2.478 7.168 1.00 92.81 87 PHE A CA 1
ATOM 692 C C . PHE A 1 87 ? -2.082 -2.764 7.125 1.00 92.81 87 PHE A C 1
ATOM 694 O O . PHE A 1 87 ? -2.567 -3.477 6.248 1.00 92.81 87 PHE A O 1
ATOM 701 N N . ASP A 1 88 ? -2.798 -2.177 8.068 1.00 94.94 88 ASP A N 1
ATOM 702 C CA . ASP A 1 88 ? -4.247 -2.166 8.138 1.00 94.94 88 ASP A CA 1
ATOM 703 C C . ASP A 1 88 ? -4.737 -0.718 8.215 1.00 94.94 88 ASP A C 1
ATOM 705 O O . ASP A 1 88 ? -4.147 0.113 8.911 1.00 94.94 88 ASP A O 1
ATOM 709 N N . TYR A 1 89 ? -5.793 -0.411 7.466 1.00 96.69 89 TYR A N 1
ATOM 710 C CA . TYR A 1 89 ? -6.493 0.866 7.517 1.00 96.69 89 TYR A CA 1
ATOM 711 C C . TYR A 1 89 ? -7.948 0.600 7.867 1.00 96.69 89 TYR A C 1
ATOM 713 O O . TYR A 1 89 ? -8.743 0.172 7.026 1.00 96.69 89 TYR A O 1
ATOM 721 N N . PHE A 1 90 ? -8.287 0.865 9.122 1.00 97.38 90 PHE A N 1
ATOM 722 C CA . PHE A 1 90 ? -9.558 0.482 9.710 1.00 97.38 90 PHE A CA 1
ATOM 723 C C . PHE A 1 90 ? -10.216 1.646 10.445 1.00 97.38 90 PHE A C 1
ATOM 725 O O . PHE A 1 90 ? -9.576 2.624 10.823 1.00 97.38 90 PHE A O 1
ATOM 732 N N . GLY A 1 91 ? -11.520 1.529 10.651 1.00 98.00 91 GLY A N 1
ATOM 733 C CA . GLY A 1 91 ? -12.350 2.480 11.376 1.00 98.00 91 GLY A CA 1
ATOM 734 C C . GLY A 1 91 ? -13.701 1.852 11.689 1.00 98.00 91 GLY A C 1
ATOM 735 O O . GLY A 1 91 ? -13.8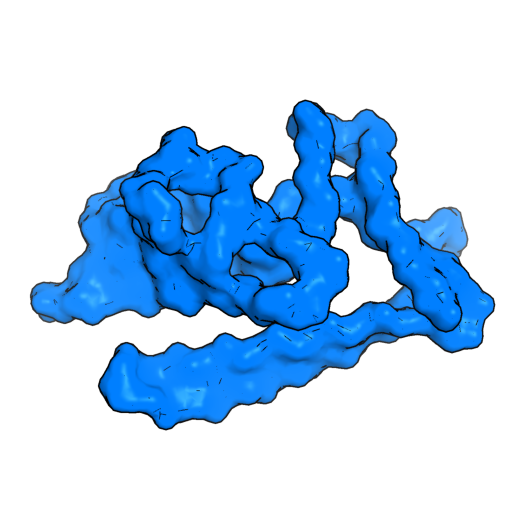39 0.628 11.705 1.00 98.00 91 GLY A O 1
ATOM 736 N N . THR A 1 92 ? -14.710 2.681 11.938 1.00 98.12 92 THR A N 1
ATOM 737 C CA . THR A 1 92 ? -16.069 2.216 12.245 1.00 98.12 92 THR A CA 1
ATOM 738 C C . THR A 1 92 ? -17.090 2.841 11.301 1.00 98.12 92 THR A C 1
ATOM 740 O O . THR A 1 92 ? -17.108 4.057 11.117 1.00 98.12 92 THR A O 1
ATOM 743 N N . ILE A 1 93 ? -17.981 2.021 10.744 1.00 97.56 93 ILE A N 1
ATOM 744 C CA . ILE A 1 93 ? -19.171 2.455 9.997 1.00 97.56 93 ILE A CA 1
ATOM 745 C C . ILE A 1 93 ? -20.382 1.774 10.634 1.00 97.56 93 ILE A C 1
ATOM 747 O O . ILE A 1 93 ? -20.360 0.564 10.846 1.00 97.56 93 ILE A O 1
ATOM 751 N N . ASP A 1 94 ? -21.413 2.545 10.987 1.00 96.88 94 ASP A N 1
ATOM 752 C CA . ASP A 1 94 ? -22.655 2.044 11.604 1.00 96.88 94 ASP A CA 1
ATOM 753 C C . ASP A 1 94 ? -22.421 1.120 12.817 1.00 96.88 94 ASP A C 1
ATOM 755 O O . ASP A 1 94 ? -23.041 0.067 12.969 1.00 96.88 94 ASP A O 1
ATOM 759 N N . GLY A 1 95 ? -21.463 1.491 13.674 1.00 96.69 95 GLY A N 1
ATOM 760 C CA . GLY A 1 95 ? -21.097 0.726 14.873 1.00 96.69 95 GLY A CA 1
ATOM 761 C C . GLY A 1 95 ? -20.314 -0.566 14.607 1.00 96.69 95 GLY A C 1
ATOM 762 O O . GLY A 1 95 ? -20.013 -1.294 15.551 1.00 96.69 95 GLY A O 1
ATOM 763 N N . ARG A 1 96 ? -19.959 -0.863 13.352 1.00 96.25 96 ARG A N 1
ATOM 764 C CA . ARG A 1 96 ? -19.158 -2.032 12.966 1.00 96.25 96 ARG A CA 1
ATOM 765 C C . ARG A 1 96 ? -17.747 -1.619 12.585 1.00 96.25 96 ARG A C 1
ATOM 767 O O . ARG A 1 96 ? -17.564 -0.685 11.804 1.00 96.25 96 ARG A O 1
ATOM 774 N N . GLN A 1 97 ? -16.759 -2.350 13.092 1.00 96.31 97 GLN A N 1
ATOM 775 C CA . GLN A 1 97 ? -15.384 -2.193 12.637 1.00 96.31 97 GLN A CA 1
ATOM 776 C C . GLN A 1 97 ? -15.262 -2.696 11.196 1.00 96.31 97 GLN A C 1
ATOM 778 O O . GLN A 1 97 ? -15.721 -3.790 10.868 1.00 96.31 97 GLN A O 1
ATOM 783 N N . VAL A 1 98 ? -14.656 -1.881 10.341 1.00 96.94 98 VAL A N 1
ATOM 784 C CA . VAL A 1 98 ? -14.381 -2.195 8.937 1.00 96.94 98 VAL A CA 1
ATOM 785 C C . VAL A 1 98 ? -12.986 -1.700 8.584 1.00 96.94 98 VAL A C 1
ATOM 787 O O . VAL A 1 98 ? -12.509 -0.728 9.172 1.00 96.94 98 VAL A O 1
ATOM 790 N N . GLY A 1 99 ? -12.340 -2.330 7.611 1.00 95.75 99 GLY A N 1
ATOM 791 C CA . GLY A 1 99 ? -11.005 -1.926 7.197 1.00 95.75 99 GLY A CA 1
ATOM 792 C C . GLY A 1 99 ? -10.486 -2.696 5.997 1.00 95.75 99 GLY A C 1
ATOM 793 O O . GLY A 1 99 ? -11.189 -3.526 5.414 1.00 95.75 99 GLY A O 1
ATOM 794 N N . ILE A 1 100 ? -9.249 -2.383 5.633 1.00 95.50 100 ILE A N 1
ATOM 795 C CA . ILE A 1 100 ? -8.479 -3.106 4.632 1.00 95.50 100 ILE A CA 1
ATOM 796 C C . ILE A 1 100 ? -7.065 -3.346 5.149 1.00 95.50 100 ILE A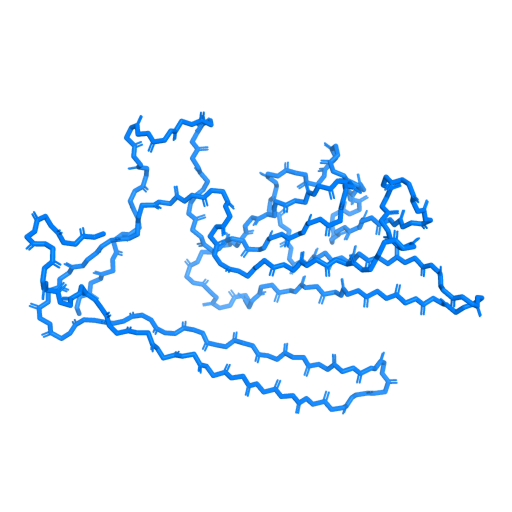 C 1
ATOM 798 O O . ILE A 1 100 ? -6.302 -2.407 5.373 1.00 95.50 100 ILE A O 1
ATOM 802 N N . MET A 1 101 ? -6.709 -4.624 5.236 1.00 94.56 101 MET A N 1
ATOM 803 C CA . MET A 1 101 ? -5.338 -5.056 5.443 1.00 94.56 101 MET A CA 1
ATOM 804 C C . MET A 1 101 ? -4.684 -5.331 4.090 1.00 94.56 101 MET A C 1
ATOM 806 O O . MET A 1 101 ? -5.241 -6.056 3.262 1.00 94.56 101 MET A O 1
ATOM 810 N N . ILE A 1 102 ? -3.493 -4.777 3.871 1.00 93.38 102 ILE A N 1
ATOM 811 C CA . ILE A 1 102 ? -2.669 -5.054 2.694 1.00 93.38 102 ILE A CA 1
ATOM 812 C C . ILE A 1 102 ? -1.338 -5.639 3.151 1.00 93.38 102 ILE A C 1
ATOM 814 O O . ILE A 1 102 ? -0.662 -5.076 4.013 1.00 93.38 102 ILE A O 1
ATOM 818 N N . ALA A 1 103 ? -0.961 -6.759 2.541 1.00 93.00 103 ALA A N 1
ATOM 819 C CA . ALA A 1 103 ? 0.295 -7.449 2.784 1.00 93.00 103 ALA A CA 1
ATOM 820 C C . ALA A 1 103 ? 0.977 -7.740 1.433 1.00 93.00 103 ALA A C 1
ATOM 822 O O . ALA A 1 103 ? 0.405 -8.476 0.623 1.00 93.00 103 ALA A O 1
ATOM 823 N N . PRO A 1 104 ? 2.158 -7.158 1.153 1.00 92.19 104 PRO A N 1
ATOM 824 C CA . PRO A 1 104 ? 2.987 -7.594 0.039 1.00 92.19 104 PRO A CA 1
ATOM 825 C C . PRO A 1 104 ? 3.397 -9.060 0.213 1.00 92.19 104 PRO A C 1
ATOM 827 O O . PRO A 1 104 ? 3.698 -9.497 1.323 1.00 92.19 104 PRO A O 1
ATOM 830 N N . ASP A 1 105 ? 3.461 -9.811 -0.888 1.00 91.19 105 ASP A N 1
ATOM 831 C CA . ASP A 1 105 ? 3.979 -11.179 -0.845 1.00 91.19 105 ASP A CA 1
ATOM 832 C C . ASP A 1 105 ? 5.470 -11.168 -0.435 1.00 91.19 105 ASP A C 1
ATOM 834 O O . ASP A 1 105 ? 6.253 -10.408 -1.023 1.00 91.19 105 ASP A O 1
ATOM 838 N N . PRO A 1 106 ? 5.892 -11.979 0.554 1.00 89.88 106 PRO A N 1
ATOM 839 C CA . PRO A 1 106 ? 7.289 -12.048 0.985 1.00 89.88 106 PRO A CA 1
ATOM 840 C C . PRO A 1 106 ? 8.235 -12.597 -0.095 1.00 89.88 106 PRO A C 1
ATOM 842 O O . PRO A 1 106 ? 9.444 -12.401 0.007 1.00 89.88 106 PRO A O 1
ATOM 845 N N . ASN A 1 107 ? 7.712 -13.258 -1.132 1.00 90.00 107 ASN A N 1
ATOM 846 C CA . ASN A 1 107 ? 8.481 -13.747 -2.276 1.00 90.00 107 ASN A CA 1
ATOM 847 C C . ASN A 1 107 ? 8.685 -12.683 -3.362 1.00 90.00 107 ASN A C 1
ATOM 849 O O . ASN A 1 107 ? 9.316 -12.966 -4.384 1.00 90.00 107 ASN A O 1
ATOM 853 N N . ASN A 1 108 ? 8.167 -11.464 -3.174 1.00 88.56 108 ASN A N 1
ATOM 854 C CA . ASN A 1 108 ? 8.477 -10.364 -4.076 1.00 88.56 108 ASN A CA 1
ATOM 8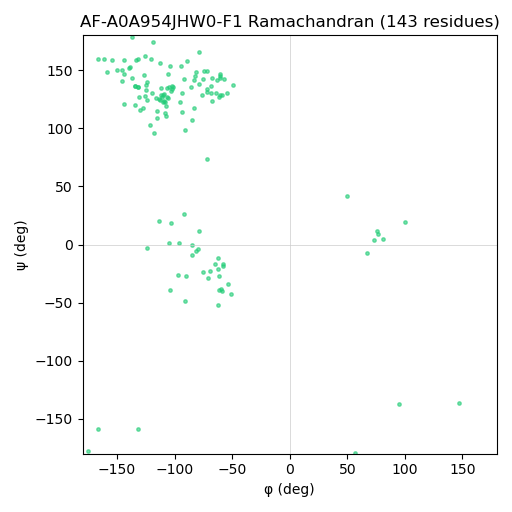55 C C . ASN A 1 108 ? 10.001 -10.147 -4.143 1.00 88.56 108 ASN A C 1
ATOM 857 O O . ASN A 1 108 ? 10.674 -10.214 -3.113 1.00 88.56 108 ASN A O 1
ATOM 861 N N . PRO A 1 109 ? 10.569 -9.806 -5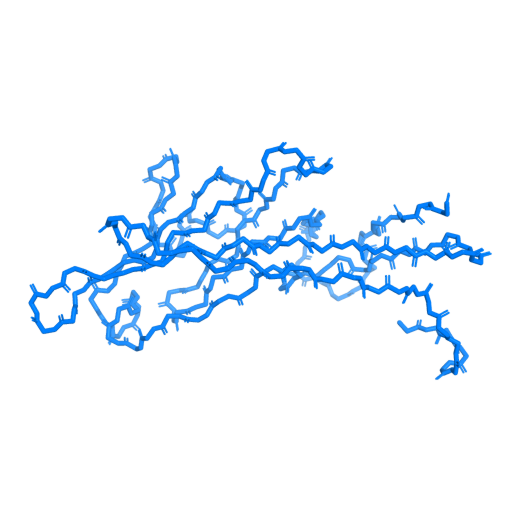.318 1.00 86.00 109 PRO A N 1
ATOM 862 C CA . PRO A 1 109 ? 12.018 -9.642 -5.470 1.00 86.00 109 PRO A CA 1
ATOM 863 C C . PRO A 1 109 ? 12.646 -8.593 -4.543 1.00 86.00 109 PRO A C 1
ATOM 865 O O . PRO A 1 109 ? 13.868 -8.556 -4.387 1.00 86.00 109 PRO A O 1
ATOM 868 N N . ARG A 1 110 ? 11.829 -7.690 -3.986 1.00 84.06 110 ARG A N 1
ATOM 869 C CA . ARG A 1 110 ? 12.242 -6.635 -3.062 1.00 84.06 110 ARG A CA 1
ATOM 870 C C . ARG A 1 110 ? 11.170 -6.406 -1.996 1.00 84.06 110 ARG A C 1
ATOM 872 O O . ARG A 1 110 ? 9.981 -6.480 -2.319 1.00 84.06 110 ARG A O 1
ATOM 879 N N . PRO A 1 111 ? 11.568 -6.043 -0.763 1.00 86.00 111 PRO A N 1
ATOM 880 C CA . PRO A 1 111 ? 10.620 -5.602 0.247 1.00 86.00 111 PRO A CA 1
ATOM 881 C C . PRO A 1 111 ? 9.887 -4.350 -0.228 1.00 86.00 111 PRO A C 1
ATOM 883 O O . PRO A 1 111 ? 10.516 -3.365 -0.631 1.00 86.00 111 PRO A O 1
ATOM 886 N N . SER A 1 112 ? 8.560 -4.387 -0.161 1.00 88.00 112 SER A N 1
ATOM 887 C CA . SER A 1 112 ? 7.748 -3.225 -0.500 1.00 88.00 112 SER A CA 1
ATOM 888 C C . SER A 1 112 ? 7.818 -2.172 0.602 1.00 88.00 112 SER A C 1
ATOM 890 O O . SER A 1 112 ? 7.966 -2.486 1.785 1.00 88.00 112 SER A O 1
ATOM 892 N N . TRP A 1 113 ? 7.691 -0.907 0.219 1.00 85.62 113 TRP A N 1
ATOM 893 C CA . TRP A 1 113 ? 7.542 0.200 1.158 1.00 85.62 113 TRP A CA 1
ATOM 894 C C . TRP A 1 113 ? 6.153 0.814 1.036 1.00 85.62 113 TRP A C 1
ATOM 896 O O . TRP A 1 113 ? 5.467 0.671 0.021 1.00 85.62 113 TRP A O 1
ATOM 906 N N . LEU A 1 114 ? 5.719 1.457 2.114 1.00 81.19 114 LEU A N 1
ATOM 907 C CA . LEU A 1 114 ? 4.368 1.966 2.245 1.00 81.19 114 LEU A CA 1
ATOM 908 C C . LEU A 1 114 ? 4.322 3.465 2.005 1.00 81.19 114 LEU A C 1
ATOM 910 O O . LEU A 1 114 ? 5.080 4.244 2.587 1.00 81.19 114 LEU A O 1
ATOM 914 N N . HIS A 1 115 ? 3.348 3.883 1.211 1.00 81.44 115 HIS A N 1
ATOM 915 C CA . HIS A 1 115 ? 2.962 5.276 1.081 1.00 81.44 115 HIS A CA 1
ATOM 916 C C . HIS A 1 115 ? 1.517 5.411 1.539 1.00 81.44 115 HIS A C 1
ATOM 918 O O . HIS A 1 115 ? 0.573 5.175 0.797 1.00 81.44 115 HIS A O 1
ATOM 924 N N . ALA A 1 116 ? 1.355 5.795 2.802 1.00 84.88 116 ALA A N 1
ATOM 925 C CA . ALA A 1 116 ? 0.060 6.093 3.389 1.00 84.88 116 ALA A CA 1
ATOM 926 C C . ALA A 1 116 ? -0.124 7.604 3.569 1.00 84.88 116 ALA A C 1
ATOM 928 O O . ALA A 1 116 ? 0.830 8.353 3.810 1.00 84.88 116 ALA A O 1
ATOM 929 N N . ARG A 1 117 ? -1.367 8.059 3.432 1.00 88.38 117 ARG A N 1
ATOM 930 C CA . ARG A 1 117 ? -1.787 9.445 3.634 1.00 88.38 117 ARG A CA 1
ATOM 931 C C . ARG A 1 117 ? -3.064 9.459 4.463 1.00 88.38 117 ARG A C 1
ATOM 933 O O . ARG A 1 117 ? -4.013 8.725 4.172 1.00 88.38 117 ARG A O 1
ATOM 940 N N . ASP A 1 118 ? -3.122 10.361 5.438 1.00 94.94 118 ASP A N 1
ATOM 941 C CA . ASP A 1 118 ? -4.247 10.447 6.377 1.00 94.94 118 ASP A CA 1
ATOM 942 C C . ASP A 1 118 ? -5.585 10.769 5.692 1.00 94.94 118 ASP A C 1
ATOM 944 O O . ASP A 1 118 ? -6.644 10.401 6.192 1.00 94.94 118 ASP A O 1
ATOM 948 N N . TYR A 1 119 ? -5.558 11.343 4.486 1.00 94.06 119 TYR A N 1
ATOM 949 C CA . TYR A 1 119 ? -6.745 11.587 3.658 1.00 94.06 119 TYR A CA 1
ATOM 950 C C . TYR A 1 119 ? -7.270 10.353 2.894 1.00 94.06 119 TYR A C 1
ATOM 952 O O . TYR A 1 119 ? -8.123 10.482 2.011 1.00 94.06 119 TYR A O 1
ATOM 960 N N . GLY A 1 120 ? -6.787 9.150 3.213 1.00 92.56 120 GLY A N 1
ATOM 961 C CA . GLY A 1 120 ? -7.413 7.897 2.786 1.00 92.56 120 GLY A CA 1
ATOM 962 C C . GLY A 1 120 ? -6.773 7.201 1.591 1.00 92.56 120 GLY A C 1
ATOM 963 O O . GLY A 1 120 ? -7.453 6.398 0.960 1.00 92.56 120 GLY A O 1
ATOM 964 N N . VAL A 1 121 ? -5.520 7.517 1.254 1.00 91.12 121 VAL A N 1
ATOM 965 C CA . VAL A 1 121 ? -4.737 6.786 0.240 1.00 91.12 121 VAL A CA 1
ATOM 966 C C . VAL A 1 121 ? -3.706 5.923 0.939 1.00 91.12 121 VAL A C 1
ATOM 968 O O . VAL A 1 121 ? -3.015 6.396 1.841 1.00 91.12 121 VAL A O 1
ATOM 971 N N . VAL A 1 122 ? -3.582 4.686 0.479 1.00 89.38 122 VAL A N 1
ATOM 972 C CA . VAL A 1 122 ? -2.515 3.771 0.867 1.00 89.38 122 VAL A CA 1
ATOM 973 C C . VAL A 1 122 ? -1.955 3.086 -0.368 1.00 89.38 122 VAL A C 1
ATOM 975 O O . VAL A 1 122 ? -2.709 2.667 -1.244 1.00 89.38 122 VAL A O 1
ATOM 978 N N . VAL A 1 123 ? -0.634 2.990 -0.439 1.00 88.69 123 VAL A N 1
ATOM 979 C CA . VAL A 1 123 ? 0.081 2.359 -1.543 1.00 88.69 123 VAL A CA 1
ATOM 980 C C . VAL A 1 123 ? 1.119 1.400 -0.987 1.00 88.69 123 VAL A C 1
ATOM 982 O O . VAL A 1 123 ? 1.854 1.734 -0.054 1.00 88.69 123 VAL A O 1
ATOM 985 N N . THR A 1 124 ? 1.184 0.219 -1.585 1.00 89.12 124 THR A N 1
ATOM 986 C CA . THR A 1 124 ? 2.243 -0.762 -1.379 1.00 89.12 124 THR A CA 1
ATOM 987 C C . THR A 1 124 ? 3.110 -0.792 -2.624 1.00 89.12 124 THR A C 1
ATOM 989 O O . THR A 1 124 ? 2.664 -1.240 -3.683 1.00 89.12 124 THR A O 1
ATOM 992 N N . ASN A 1 125 ? 4.341 -0.307 -2.491 1.00 87.94 125 ASN A N 1
ATOM 993 C CA . ASN A 1 125 ? 5.222 -0.091 -3.624 1.00 87.94 125 ASN A CA 1
ATOM 994 C C . ASN A 1 125 ? 6.370 -1.115 -3.643 1.00 87.94 125 ASN A C 1
ATOM 996 O O . ASN A 1 125 ? 7.219 -1.076 -2.746 1.00 87.94 125 ASN A O 1
ATOM 1000 N N . PRO A 1 126 ? 6.420 -2.021 -4.642 1.00 85.69 126 PRO A N 1
ATOM 1001 C CA . PRO A 1 126 ? 7.474 -3.031 -4.766 1.00 85.69 126 PRO A CA 1
ATOM 1002 C C . PRO A 1 126 ? 8.766 -2.486 -5.401 1.00 85.69 126 PRO A C 1
ATOM 1004 O O . PRO A 1 126 ? 9.769 -3.200 -5.495 1.00 85.69 126 PRO A O 1
ATOM 1007 N N . PHE A 1 127 ? 8.761 -1.234 -5.859 1.00 84.06 127 PHE A N 1
ATOM 1008 C CA . PHE A 1 127 ? 9.900 -0.589 -6.498 1.00 84.06 127 PHE A CA 1
ATOM 1009 C C . PHE A 1 127 ? 10.729 0.229 -5.491 1.00 84.06 127 PHE A C 1
ATOM 1011 O O . PHE A 1 127 ? 10.201 0.677 -4.475 1.00 84.06 127 PHE A O 1
ATOM 1018 N N . PRO A 1 128 ? 12.036 0.431 -5.732 1.00 76.75 128 PRO A N 1
ATOM 1019 C CA . PRO A 1 128 ? 12.898 1.270 -4.911 1.00 76.75 128 PRO A CA 1
ATOM 1020 C C . PRO A 1 128 ? 12.304 2.653 -4.641 1.00 76.75 128 PRO A C 1
ATOM 1022 O O . PRO A 1 128 ? 11.782 3.323 -5.529 1.00 76.75 128 PRO A O 1
ATOM 1025 N N . LYS A 1 129 ? 12.436 3.108 -3.396 1.00 74.19 129 LYS A N 1
ATOM 1026 C CA . LYS A 1 129 ? 12.068 4.472 -3.025 1.00 74.19 129 LYS A CA 1
ATOM 1027 C C . LYS A 1 129 ? 13.080 5.457 -3.612 1.00 74.19 129 LYS A C 1
ATOM 1029 O O . LYS A 1 129 ? 14.286 5.263 -3.451 1.00 74.19 129 LYS A O 1
ATOM 1034 N N . GLN A 1 130 ? 12.601 6.538 -4.229 1.00 69.69 130 GLN A N 1
ATOM 1035 C CA . GLN A 1 130 ? 13.480 7.634 -4.642 1.00 69.69 130 GLN A CA 1
ATOM 1036 C C . GLN A 1 130 ? 14.130 8.292 -3.403 1.00 69.69 130 GLN A C 1
ATOM 1038 O O . GLN A 1 130 ? 13.463 8.462 -2.379 1.00 69.69 130 GLN A O 1
ATOM 1043 N N . PRO A 1 131 ? 15.411 8.705 -3.455 1.00 62.28 131 PRO A N 1
ATOM 1044 C CA . PRO A 1 131 ? 16.093 9.311 -2.306 1.00 62.28 131 PRO A CA 1
ATOM 1045 C C . PRO A 1 131 ? 15.558 10.709 -1.965 1.00 62.28 131 PRO A C 1
ATOM 1047 O O . PRO A 1 131 ? 15.740 11.197 -0.852 1.00 62.28 131 PRO A O 1
ATOM 1050 N N . ARG A 1 132 ? 14.943 11.373 -2.948 1.00 64.31 132 ARG A N 1
ATOM 1051 C CA . ARG A 1 132 ? 14.309 12.689 -2.860 1.00 64.31 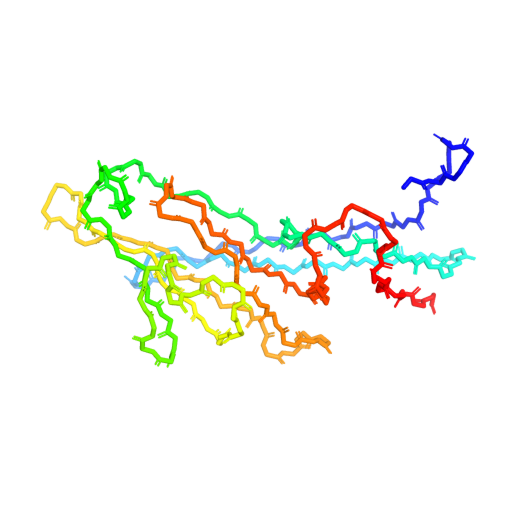132 ARG A CA 1
ATOM 1052 C C . ARG A 1 132 ? 13.010 12.651 -3.654 1.00 64.31 132 ARG A C 1
ATOM 1054 O O . ARG A 1 132 ? 12.925 11.921 -4.638 1.00 64.31 132 ARG A O 1
ATOM 1061 N N . GLU A 1 133 ? 12.044 13.473 -3.260 1.00 65.56 133 GLU A N 1
ATOM 1062 C CA . GLU A 1 133 ? 10.801 13.698 -4.005 1.00 65.56 133 GLU A CA 1
ATOM 1063 C C . GLU A 1 133 ? 11.119 14.517 -5.271 1.00 65.56 133 GLU A C 1
ATOM 1065 O O . GLU A 1 133 ? 10.922 15.728 -5.349 1.00 65.56 133 GLU A O 1
ATOM 1070 N N . GLN A 1 134 ? 11.745 13.864 -6.248 1.00 62.97 134 GLN A N 1
ATOM 1071 C CA . GLN A 1 134 ? 12.169 14.465 -7.503 1.00 62.97 134 GLN A CA 1
ATOM 1072 C C . GLN A 1 134 ? 11.731 13.573 -8.657 1.00 62.97 134 GLN A C 1
ATOM 1074 O O . GLN A 1 134 ? 11.877 12.354 -8.615 1.00 62.97 134 GLN A O 1
ATOM 1079 N N . ARG A 1 135 ? 11.186 14.200 -9.703 1.00 59.06 135 ARG A N 1
ATOM 1080 C CA . ARG A 1 135 ? 10.694 13.483 -10.882 1.00 59.06 135 ARG A CA 1
ATOM 1081 C C . ARG A 1 135 ? 11.816 12.897 -11.732 1.00 59.06 135 ARG A C 1
ATOM 1083 O O . ARG A 1 135 ? 11.588 11.881 -12.355 1.00 59.06 135 ARG A O 1
ATOM 1090 N N . GLU A 1 136 ? 13.008 13.489 -11.747 1.00 64.94 136 GLU A N 1
ATOM 1091 C CA . GLU A 1 136 ? 14.165 12.965 -12.482 1.00 64.94 136 GLU A CA 1
ATOM 1092 C C . GLU A 1 136 ? 15.489 13.346 -11.796 1.00 64.94 136 GLU A C 1
ATOM 1094 O O . GLU A 1 136 ? 15.558 14.422 -11.197 1.00 64.94 136 GLU A O 1
ATOM 1099 N N . PRO A 1 137 ? 16.555 12.529 -11.919 1.00 62.94 137 PRO A N 1
ATOM 1100 C CA . PRO A 1 137 ? 16.599 11.226 -12.588 1.00 62.94 137 PRO A CA 1
ATOM 1101 C C . PRO A 1 137 ? 16.009 10.103 -11.718 1.00 62.94 137 PRO A C 1
ATOM 1103 O O . PRO A 1 137 ? 16.300 10.017 -10.529 1.00 62.94 137 PRO A O 1
ATOM 1106 N N . TYR A 1 138 ? 15.220 9.210 -12.323 1.00 68.56 138 TYR A N 1
ATOM 1107 C CA . TYR A 1 138 ? 14.654 8.058 -11.617 1.00 68.56 138 TYR A CA 1
ATOM 1108 C C . TYR A 1 138 ? 15.739 7.044 -11.227 1.00 68.56 138 TYR A C 1
ATOM 1110 O O . TYR A 1 138 ? 16.536 6.632 -12.078 1.00 68.56 138 TYR A O 1
ATOM 1118 N N . ILE A 1 139 ? 15.688 6.519 -9.998 1.00 76.06 139 ILE A N 1
ATOM 1119 C CA . ILE A 1 139 ? 16.118 5.133 -9.763 1.00 76.06 139 ILE A CA 1
ATOM 1120 C C . ILE A 1 139 ? 15.340 4.220 -10.720 1.00 76.06 139 ILE A C 1
ATOM 1122 O O . ILE A 1 139 ? 14.128 4.364 -10.900 1.00 76.06 139 ILE A O 1
ATOM 1126 N N . LYS A 1 140 ? 16.084 3.352 -11.411 1.00 84.38 140 LYS A N 1
ATOM 1127 C CA . LYS A 1 140 ? 15.551 2.450 -12.426 1.00 84.38 140 LYS A CA 1
ATOM 1128 C C . LYS A 1 140 ? 15.494 1.034 -11.884 1.00 84.38 140 LYS A C 1
ATOM 1130 O O . LYS A 1 140 ? 16.530 0.455 -11.544 1.00 84.38 140 LYS A O 1
ATOM 1135 N N . THR A 1 141 ? 14.322 0.422 -11.955 1.00 85.75 141 THR A N 1
ATOM 1136 C CA . THR A 1 141 ? 14.180 -1.023 -11.793 1.00 85.75 141 THR A CA 1
ATOM 1137 C C . THR A 1 141 ? 14.291 -1.706 -13.143 1.00 85.75 141 THR A C 1
ATOM 1139 O O . THR A 1 141 ? 13.321 -1.749 -13.891 1.00 85.75 141 THR A O 1
ATOM 1142 N N . ARG A 1 142 ? 15.475 -2.239 -13.466 1.00 87.50 142 ARG A N 1
ATOM 1143 C CA . ARG A 1 142 ? 15.684 -3.014 -14.698 1.00 87.50 142 ARG A CA 1
ATOM 1144 C C . ARG A 1 142 ? 15.008 -4.381 -14.597 1.00 87.50 142 ARG A C 1
ATOM 1146 O O . ARG A 1 142 ? 15.245 -5.108 -13.634 1.00 87.50 142 ARG A O 1
ATOM 1153 N N . VAL A 1 143 ? 14.245 -4.732 -15.623 1.00 86.88 143 VAL A N 1
ATOM 1154 C CA . VAL A 1 143 ? 13.695 -6.067 -15.858 1.00 86.88 143 VAL A CA 1
ATOM 1155 C C . VAL A 1 143 ? 14.432 -6.650 -17.055 1.00 86.88 143 VAL A C 1
ATOM 1157 O O . VAL A 1 143 ? 14.516 -6.014 -18.110 1.00 86.88 143 VAL A O 1
ATOM 1160 N N . LYS A 1 144 ? 15.045 -7.816 -16.853 1.00 84.88 144 LYS A N 1
ATOM 1161 C CA . LYS A 1 144 ? 15.715 -8.543 -17.929 1.00 84.88 144 LYS A CA 1
ATOM 1162 C C . LYS A 1 144 ? 14.684 -9.336 -18.718 1.00 84.88 144 LYS A C 1
ATOM 1164 O O . LYS A 1 144 ? 13.723 -9.818 -18.120 1.00 84.88 144 LYS A O 1
ATOM 1169 N N . ARG A 1 145 ? 14.912 -9.446 -20.023 1.00 80.88 145 ARG A N 1
ATOM 1170 C CA . ARG A 1 145 ? 14.251 -10.470 -20.831 1.00 80.88 145 ARG A CA 1
ATOM 1171 C C . ARG A 1 145 ? 14.560 -11.870 -20.293 1.00 80.88 145 ARG A C 1
ATOM 1173 O O . ARG A 1 145 ? 15.710 -12.078 -19.837 1.00 80.88 145 ARG A O 1
#

Nearest PDB structures (foldseek):
  7rag-assembly1_A-2  TM=2.417E-01  e=9.195E+00  Clostridioides difficile
  4pc4-assembly4_D  TM=2.047E-01  e=7.440E+00  Bombyx mori
  3o44-assembly1_B  TM=1.781E-01  e=2.722E+00  Vibrio cholerae 12129(1)

pLDDT: mean 88.02, std 10.49, range [52.12, 98.12]